Protein AF-A0A084GNS8-F1 (afdb_monomer_lite)

Radius of gyration: 18.89 Å; chains: 1; bounding box: 53×22×54 Å

Structure (mmCIF, N/CA/C/O backbone):
data_AF-A0A084GNS8-F1
#
_entry.id   AF-A0A084GNS8-F1
#
loop_
_atom_site.group_PDB
_atom_site.id
_atom_site.type_symbol
_atom_site.label_atom_id
_atom_site.label_alt_id
_atom_site.label_comp_id
_atom_site.label_asym_id
_atom_site.label_entity_id
_atom_site.label_seq_id
_atom_site.pdbx_PDB_ins_code
_atom_site.Cartn_x
_atom_site.Cartn_y
_atom_site.Cartn_z
_atom_site.occupancy
_atom_site.B_iso_or_equiv
_atom_site.auth_seq_id
_atom_site.auth_comp_id
_atom_site.auth_asym_id
_atom_site.auth_atom_id
_atom_site.pdbx_PDB_model_num
ATOM 1 N N . MET A 1 1 ? 2.027 -13.044 -14.035 1.00 64.69 1 MET A N 1
ATOM 2 C CA . MET A 1 1 ? 1.310 -11.750 -14.048 1.00 64.69 1 MET A CA 1
ATOM 3 C C . MET A 1 1 ? 0.022 -11.829 -13.227 1.00 64.69 1 MET A C 1
ATOM 5 O O . MET A 1 1 ? -0.228 -10.949 -12.414 1.00 64.69 1 MET A O 1
ATOM 9 N N . ASP A 1 2 ? -0.732 -12.921 -13.354 1.00 70.81 2 ASP A N 1
ATOM 10 C CA . ASP A 1 2 ? -2.109 -13.043 -12.846 1.00 70.81 2 ASP A CA 1
ATOM 11 C C . ASP A 1 2 ? -2.240 -13.004 -11.320 1.00 70.81 2 ASP A C 1
ATOM 13 O O . ASP A 1 2 ? -3.073 -12.277 -10.786 1.00 70.81 2 ASP A O 1
ATOM 17 N N . VAL A 1 3 ? -1.376 -13.720 -10.596 1.00 76.88 3 VAL A N 1
ATOM 18 C CA . VAL A 1 3 ? -1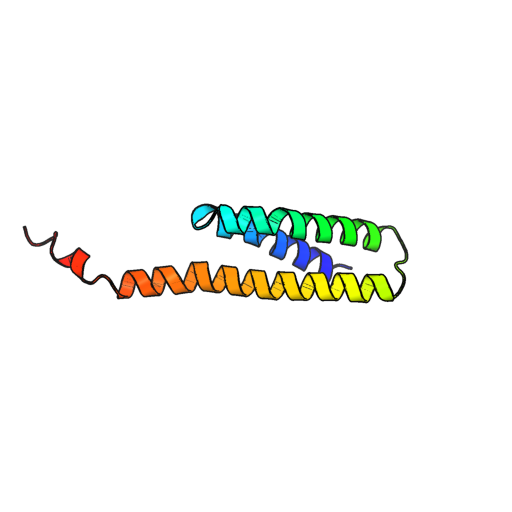.420 -13.755 -9.124 1.00 76.88 3 VAL A CA 1
ATOM 19 C C . VAL A 1 3 ? -1.190 -12.361 -8.531 1.00 76.88 3 VAL A C 1
ATOM 21 O O . VAL A 1 3 ? -1.904 -11.949 -7.622 1.00 76.88 3 VAL A O 1
ATOM 24 N N . PHE A 1 4 ? -0.239 -11.600 -9.080 1.00 75.00 4 PHE A N 1
ATOM 25 C CA . PHE A 1 4 ? 0.062 -10.247 -8.609 1.00 75.00 4 PHE A CA 1
ATOM 26 C C . PHE A 1 4 ? -1.112 -9.287 -8.844 1.00 75.00 4 PHE A C 1
ATOM 28 O O . PHE A 1 4 ? -1.448 -8.509 -7.956 1.00 75.00 4 PHE A O 1
ATOM 35 N N . PHE A 1 5 ? -1.781 -9.394 -9.995 1.00 80.81 5 PHE A N 1
ATOM 36 C CA . PHE A 1 5 ? -2.974 -8.604 -10.300 1.00 80.81 5 PHE A CA 1
ATOM 37 C C . PHE A 1 5 ? -4.131 -8.899 -9.334 1.00 80.81 5 PHE A C 1
ATOM 39 O O . PHE A 1 5 ? -4.714 -7.972 -8.770 1.00 80.81 5 PHE A O 1
ATOM 46 N N . VAL A 1 6 ? -4.418 -10.180 -9.073 1.00 83.06 6 VAL A N 1
ATOM 47 C CA . VAL A 1 6 ? -5.444 -10.590 -8.096 1.00 83.06 6 VAL A CA 1
ATOM 48 C C . VAL A 1 6 ? -5.133 -10.020 -6.712 1.00 83.06 6 VAL A C 1
ATOM 50 O O . VAL A 1 6 ? -6.010 -9.472 -6.045 1.00 83.06 6 VAL A O 1
ATOM 53 N N . TYR A 1 7 ? -3.872 -10.079 -6.293 1.00 78.81 7 TYR A N 1
ATOM 54 C CA . TYR A 1 7 ? -3.446 -9.495 -5.027 1.00 78.81 7 TYR A CA 1
ATOM 55 C C . TYR A 1 7 ? -3.605 -7.975 -4.981 1.00 78.81 7 TYR A C 1
ATOM 57 O O . TYR A 1 7 ? -4.014 -7.442 -3.952 1.00 78.81 7 TYR A O 1
ATOM 65 N N . LEU A 1 8 ? -3.324 -7.275 -6.078 1.00 81.31 8 LEU A N 1
ATOM 66 C CA . LEU A 1 8 ? -3.513 -5.829 -6.179 1.00 81.31 8 LEU A CA 1
ATOM 67 C C . LEU A 1 8 ? -4.983 -5.440 -6.002 1.00 81.31 8 LEU A C 1
ATOM 69 O O . LEU A 1 8 ? -5.277 -4.473 -5.297 1.00 81.31 8 LEU A O 1
ATOM 73 N N . LEU A 1 9 ? -5.908 -6.229 -6.555 1.00 83.25 9 LEU A N 1
ATOM 74 C CA . LEU A 1 9 ? -7.347 -6.054 -6.340 1.00 83.25 9 LEU A CA 1
ATOM 75 C C . LEU A 1 9 ? -7.735 -6.258 -4.868 1.00 83.25 9 LEU A C 1
ATOM 77 O O . LEU A 1 9 ? -8.448 -5.430 -4.303 1.00 83.25 9 LEU A O 1
ATOM 81 N N . ILE A 1 10 ? -7.220 -7.309 -4.224 1.00 81.00 10 ILE A N 1
ATOM 82 C CA . ILE A 1 10 ? -7.471 -7.581 -2.797 1.00 81.00 10 ILE A CA 1
ATOM 83 C C . ILE A 1 10 ? -6.929 -6.438 -1.929 1.00 81.00 10 ILE A C 1
ATOM 85 O O . ILE A 1 10 ? -7.634 -5.919 -1.064 1.00 81.00 10 ILE A O 1
ATOM 89 N N . VAL A 1 11 ? -5.695 -5.996 -2.187 1.00 79.00 11 VAL A N 1
ATOM 90 C CA . VAL A 1 11 ? -5.065 -4.886 -1.461 1.00 79.00 11 VAL A CA 1
ATOM 91 C C . VAL A 1 11 ? -5.867 -3.595 -1.648 1.00 79.00 11 VAL A C 1
ATOM 93 O O . VAL A 1 11 ? -6.095 -2.885 -0.669 1.00 79.00 11 VAL A O 1
ATOM 96 N N . SER A 1 12 ? -6.385 -3.341 -2.853 1.00 81.69 12 SER A N 1
ATOM 97 C CA . SER A 1 12 ? -7.244 -2.187 -3.163 1.00 81.69 12 SER A CA 1
ATOM 98 C C . SER A 1 12 ? -8.583 -2.201 -2.416 1.00 81.69 12 SER A C 1
ATOM 100 O O . SER A 1 12 ? -9.155 -1.139 -2.179 1.00 81.69 12 SER A O 1
ATOM 102 N N . ALA A 1 13 ? -9.075 -3.373 -2.003 1.00 81.38 13 ALA A N 1
ATOM 103 C CA . ALA A 1 13 ? -10.283 -3.494 -1.187 1.00 81.38 13 ALA A CA 1
ATOM 104 C C . ALA A 1 13 ? -10.037 -3.171 0.304 1.00 81.38 13 ALA A C 1
ATOM 106 O O . ALA A 1 13 ? -10.957 -2.776 1.015 1.00 81.38 13 ALA A O 1
ATOM 107 N N . THR A 1 14 ? -8.796 -3.270 0.791 1.00 77.75 14 THR A N 1
ATOM 108 C CA . THR A 1 14 ? -8.431 -3.051 2.208 1.00 77.75 14 THR A CA 1
ATOM 109 C C . THR A 1 14 ? -8.841 -1.676 2.770 1.00 77.75 14 THR A C 1
ATOM 111 O O . THR A 1 14 ? -9.433 -1.630 3.853 1.00 77.75 14 THR A O 1
ATOM 114 N N . PRO A 1 15 ? -8.589 -0.536 2.089 1.00 72.25 15 PRO A N 1
ATOM 115 C CA . PRO A 1 15 ? -9.019 0.778 2.569 1.00 72.25 15 PRO A CA 1
ATOM 116 C C . PRO A 1 15 ? -10.535 0.907 2.622 1.00 72.25 15 PRO A C 1
ATOM 118 O O . PRO A 1 15 ? -11.042 1.622 3.480 1.00 72.25 15 PRO A O 1
ATOM 121 N N . LEU A 1 16 ? -11.249 0.212 1.728 1.00 74.38 16 LEU A N 1
ATOM 122 C CA . LEU A 1 16 ? -12.708 0.213 1.684 1.00 74.38 16 LEU A CA 1
ATOM 123 C C . LEU A 1 16 ? -13.277 -0.335 3.001 1.00 74.38 16 LEU A C 1
ATOM 125 O O . LEU A 1 16 ? -14.186 0.259 3.574 1.00 74.38 16 LEU A O 1
ATOM 129 N N . PHE A 1 17 ? -12.669 -1.398 3.537 1.00 72.06 17 PHE A N 1
ATOM 130 C CA . PHE A 1 17 ? -13.020 -1.954 4.848 1.00 72.06 17 PHE A CA 1
ATOM 131 C C . PHE A 1 17 ? -12.575 -1.068 6.025 1.00 72.06 17 PHE A C 1
ATOM 133 O O . PHE A 1 17 ? -13.255 -1.001 7.046 1.00 72.06 17 PHE A O 1
ATOM 140 N N . LEU A 1 18 ? -11.449 -0.357 5.895 1.00 69.25 18 LEU A N 1
ATOM 141 C CA . LEU A 1 18 ? -10.955 0.589 6.910 1.00 69.25 18 LEU A CA 1
ATOM 142 C C . LEU A 1 18 ? -11.756 1.899 6.975 1.00 69.25 18 LEU A C 1
ATOM 144 O O . LEU A 1 18 ? -11.705 2.590 7.999 1.00 69.25 18 LEU A O 1
ATOM 148 N N . TRP A 1 19 ? -12.467 2.258 5.904 1.00 68.25 19 TRP A N 1
ATOM 149 C CA . TRP A 1 19 ? -13.138 3.551 5.760 1.00 68.25 19 TRP A CA 1
ATOM 150 C C . TRP A 1 19 ? -14.234 3.782 6.805 1.00 68.25 19 TRP A C 1
ATOM 152 O O . TRP A 1 19 ? -14.410 4.908 7.270 1.00 68.25 19 TRP A O 1
ATOM 162 N N . ASP A 1 20 ? -14.933 2.723 7.214 1.00 66.12 20 ASP A N 1
ATOM 163 C CA . ASP A 1 20 ? -16.042 2.810 8.168 1.00 66.12 20 ASP A CA 1
ATOM 164 C C . ASP A 1 20 ? -15.558 3.072 9.609 1.00 66.12 20 ASP A C 1
ATOM 166 O O . ASP A 1 20 ? -16.103 3.913 10.321 1.00 66.12 20 ASP A O 1
ATOM 170 N N . GLN A 1 21 ? -14.458 2.433 10.032 1.00 65.62 21 GLN A N 1
ATOM 171 C CA . GLN A 1 21 ? -13.961 2.550 11.412 1.00 65.62 21 GLN A CA 1
ATOM 172 C C . GLN A 1 21 ? -12.864 3.606 11.613 1.00 65.62 21 GLN A C 1
ATOM 174 O O . GLN A 1 21 ? -12.822 4.269 12.653 1.00 65.62 21 GLN A O 1
ATOM 179 N N . ARG A 1 22 ? -11.922 3.744 10.670 1.00 68.38 22 ARG A N 1
ATOM 180 C CA . ARG A 1 22 ? -10.762 4.647 10.791 1.00 68.38 22 ARG A CA 1
ATOM 181 C C . ARG A 1 22 ? -10.363 5.230 9.436 1.00 68.38 22 ARG A C 1
ATOM 183 O O . ARG A 1 22 ? -9.330 4.882 8.862 1.00 68.38 22 ARG A O 1
ATOM 190 N N . LYS A 1 23 ? -11.121 6.243 9.006 1.00 73.19 23 LYS A N 1
ATOM 191 C CA . LYS A 1 23 ? -10.849 7.051 7.801 1.00 73.19 23 LYS A CA 1
ATOM 192 C C . LYS A 1 23 ? -9.404 7.550 7.703 1.00 73.19 23 LYS A C 1
ATOM 194 O O . LYS A 1 23 ? -8.830 7.531 6.625 1.00 73.19 23 LYS A O 1
ATOM 199 N N . SER A 1 24 ? -8.784 7.936 8.822 1.00 71.62 24 SER A N 1
ATOM 200 C CA . SER A 1 24 ? -7.387 8.407 8.841 1.00 71.62 24 SER A CA 1
ATOM 201 C C . SER A 1 24 ? -6.375 7.334 8.410 1.00 71.62 24 SER A C 1
ATOM 203 O O . SER A 1 24 ? -5.445 7.649 7.674 1.00 71.62 24 SER A O 1
ATOM 205 N N . LEU A 1 25 ? -6.571 6.069 8.806 1.00 71.88 25 LEU A N 1
ATOM 206 C CA . LEU A 1 25 ? -5.708 4.970 8.358 1.00 71.88 25 LEU A CA 1
ATOM 207 C C . LEU A 1 25 ? -6.006 4.594 6.905 1.00 71.88 25 LEU A C 1
ATOM 209 O O . LEU A 1 25 ? -5.079 4.343 6.144 1.00 71.88 25 LEU A O 1
ATOM 213 N N . ALA A 1 26 ? -7.281 4.611 6.505 1.00 74.31 26 ALA A N 1
ATOM 214 C CA . ALA A 1 26 ? -7.664 4.366 5.117 1.00 74.31 26 ALA A CA 1
ATOM 215 C C . ALA A 1 26 ? -7.013 5.385 4.164 1.00 74.31 26 ALA A C 1
ATOM 217 O O . ALA A 1 26 ? -6.422 4.992 3.164 1.00 74.31 26 ALA A O 1
ATOM 218 N N . LEU A 1 27 ? -7.043 6.677 4.511 1.00 79.12 27 LEU A N 1
ATOM 219 C CA . LEU A 1 27 ? -6.420 7.748 3.727 1.00 79.12 27 LEU A CA 1
ATOM 220 C C . LEU A 1 27 ? -4.894 7.606 3.632 1.00 79.12 27 LEU A C 1
ATOM 222 O O . LEU A 1 27 ? -4.333 7.882 2.576 1.00 79.12 27 LEU A O 1
ATOM 226 N N . LEU A 1 28 ? -4.229 7.132 4.692 1.00 80.50 28 LEU A N 1
ATOM 227 C CA . LEU A 1 28 ? -2.787 6.860 4.675 1.00 80.50 28 LEU A CA 1
ATOM 228 C C . LEU A 1 28 ? -2.425 5.704 3.723 1.00 80.50 28 LEU A C 1
ATOM 230 O O . LEU A 1 28 ? -1.343 5.699 3.145 1.00 80.50 28 LEU A O 1
ATOM 234 N N . HIS A 1 29 ? -3.333 4.742 3.532 1.00 76.25 29 HIS A N 1
ATOM 235 C CA . HIS A 1 29 ? -3.125 3.599 2.640 1.00 76.25 29 HIS A CA 1
ATOM 236 C C . HIS A 1 29 ? -3.268 3.924 1.154 1.00 76.25 29 HIS A C 1
ATOM 238 O O . HIS A 1 29 ? -2.602 3.302 0.327 1.00 76.25 29 HIS A O 1
ATOM 244 N N . ILE A 1 30 ? -4.107 4.899 0.803 1.00 82.06 30 ILE A N 1
ATOM 245 C CA . ILE A 1 30 ? -4.363 5.293 -0.590 1.00 82.06 30 ILE A CA 1
ATOM 246 C C . ILE A 1 30 ? -3.074 5.585 -1.386 1.00 82.06 30 ILE A C 1
ATOM 248 O O . ILE A 1 30 ? -2.933 5.003 -2.463 1.00 82.06 30 ILE A O 1
ATOM 252 N N . PRO A 1 31 ? -2.111 6.408 -0.911 1.00 83.69 31 PRO A N 1
ATOM 253 C CA . PRO A 1 31 ? -0.889 6.676 -1.674 1.00 83.69 31 PRO A CA 1
ATOM 254 C C . PRO A 1 31 ? -0.037 5.420 -1.910 1.00 83.69 31 PRO A C 1
ATOM 256 O O . PRO A 1 31 ? 0.533 5.270 -2.987 1.00 83.69 31 PRO A O 1
ATOM 259 N N . PHE A 1 32 ? 0.006 4.480 -0.959 1.00 81.06 32 PHE A N 1
ATOM 260 C CA . P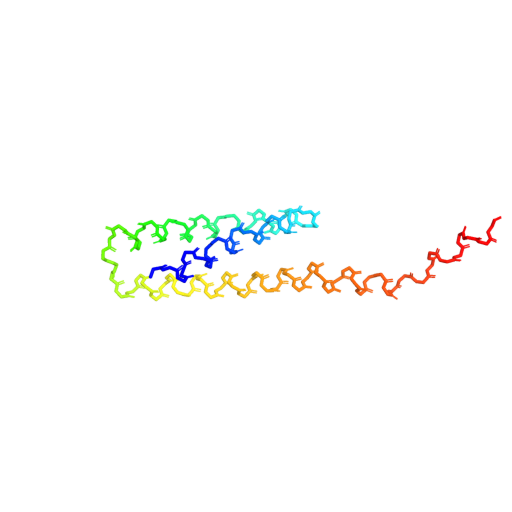HE A 1 32 ? 0.734 3.214 -1.124 1.00 81.06 32 PHE A CA 1
ATOM 261 C C . PHE A 1 32 ? 0.101 2.309 -2.183 1.00 81.06 32 PHE A C 1
ATOM 263 O O . PHE A 1 32 ? 0.807 1.679 -2.969 1.00 81.06 32 PHE A O 1
ATOM 270 N N . ILE A 1 33 ? -1.229 2.265 -2.227 1.00 84.75 33 ILE A N 1
ATOM 271 C CA . ILE A 1 33 ? -1.973 1.485 -3.222 1.00 84.75 33 ILE A CA 1
ATOM 272 C C . ILE A 1 33 ? -1.797 2.099 -4.610 1.00 84.75 33 ILE A C 1
ATOM 274 O O . ILE A 1 33 ? -1.556 1.375 -5.572 1.00 84.75 33 ILE A O 1
ATOM 278 N N . LEU A 1 34 ? -1.831 3.430 -4.707 1.00 87.56 34 LEU A N 1
ATOM 279 C CA . LEU A 1 34 ? -1.512 4.154 -5.938 1.00 87.56 34 LEU A CA 1
ATOM 280 C C . LEU A 1 34 ? -0.105 3.820 -6.450 1.00 87.56 34 LEU A C 1
ATOM 282 O O . LEU A 1 34 ? 0.052 3.526 -7.632 1.00 87.56 34 LEU A O 1
ATOM 286 N N . MET A 1 35 ? 0.904 3.788 -5.572 1.00 86.06 35 MET A N 1
ATOM 287 C CA . MET A 1 35 ? 2.266 3.387 -5.954 1.00 86.06 35 MET A CA 1
ATOM 288 C C . MET A 1 35 ? 2.333 1.941 -6.466 1.00 86.06 35 MET A C 1
ATOM 290 O O . MET A 1 35 ? 3.033 1.679 -7.442 1.00 86.06 35 MET A O 1
ATOM 294 N N . LEU A 1 36 ? 1.584 1.010 -5.862 1.00 85.31 36 LEU A N 1
ATOM 295 C CA . LEU A 1 36 ? 1.490 -0.374 -6.344 1.00 85.31 36 LEU A CA 1
ATOM 296 C C . LEU A 1 36 ? 0.841 -0.467 -7.730 1.00 85.31 36 LEU A C 1
ATOM 298 O O . LEU A 1 36 ? 1.308 -1.244 -8.561 1.00 85.31 36 LEU A O 1
ATOM 302 N N . TRP A 1 37 ? -0.189 0.337 -8.002 1.00 88.50 37 TRP A N 1
ATOM 303 C CA . TRP A 1 37 ? -0.814 0.414 -9.326 1.00 88.50 37 TRP A CA 1
ATOM 304 C C . TRP A 1 37 ? 0.135 0.979 -10.386 1.00 88.50 37 TRP A C 1
ATOM 306 O O . TRP A 1 37 ? 0.204 0.438 -11.488 1.00 88.50 37 TRP A O 1
ATOM 316 N N . VAL A 1 38 ? 0.908 2.017 -10.053 1.00 88.38 38 VAL A N 1
ATOM 317 C CA . VAL A 1 38 ? 1.939 2.565 -10.952 1.00 88.38 38 VAL A CA 1
ATOM 318 C C . VAL A 1 38 ? 3.021 1.522 -11.230 1.00 88.38 38 VAL A C 1
ATOM 320 O O . VAL A 1 38 ? 3.344 1.273 -12.391 1.00 88.38 38 VAL A O 1
ATOM 323 N N . TYR A 1 39 ? 3.530 0.858 -10.187 1.00 85.69 39 TYR A N 1
ATOM 324 C CA . TYR A 1 39 ? 4.500 -0.227 -10.335 1.00 85.69 39 TYR A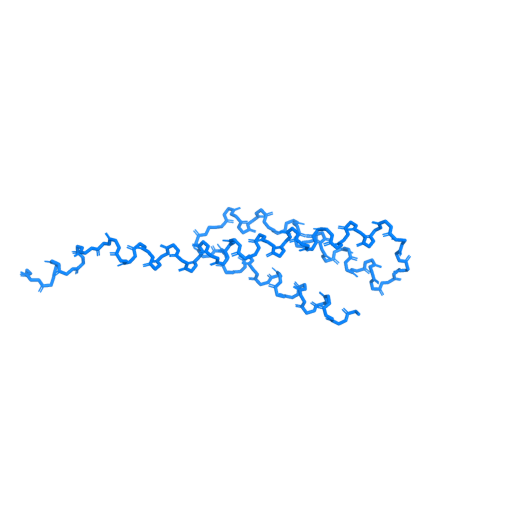 CA 1
ATOM 325 C C . TYR A 1 39 ? 3.950 -1.363 -11.208 1.00 85.69 39 TYR A C 1
ATOM 327 O O . TYR A 1 39 ? 4.658 -1.863 -12.077 1.00 85.69 39 TYR A O 1
ATOM 335 N N . PHE A 1 40 ? 2.681 -1.739 -11.030 1.00 85.06 40 PHE A N 1
ATOM 336 C CA . PHE A 1 40 ? 2.029 -2.740 -11.871 1.00 85.06 40 PHE A CA 1
ATOM 337 C C . PHE A 1 40 ? 1.932 -2.308 -13.332 1.00 85.06 40 PHE A C 1
ATOM 339 O O . PHE A 1 40 ? 2.232 -3.106 -14.213 1.00 85.06 40 PHE A O 1
ATOM 346 N N . GLY A 1 41 ? 1.564 -1.052 -13.597 1.00 85.88 41 GLY A N 1
ATOM 347 C CA . GLY A 1 41 ? 1.536 -0.506 -14.954 1.00 85.88 41 GLY A CA 1
ATOM 348 C C . GLY A 1 41 ? 2.908 -0.578 -15.626 1.00 85.88 41 GLY A C 1
ATOM 349 O O . GLY A 1 41 ? 3.007 -1.013 -16.773 1.00 85.88 41 GLY A O 1
ATOM 350 N N . MET A 1 42 ? 3.976 -0.246 -14.893 1.00 85.75 42 MET A N 1
ATOM 351 C CA . MET A 1 42 ? 5.352 -0.404 -15.377 1.00 85.75 42 MET A CA 1
ATOM 352 C C . MET A 1 42 ? 5.705 -1.878 -15.603 1.00 85.75 42 MET A C 1
ATOM 354 O O . MET A 1 42 ? 6.246 -2.219 -16.643 1.00 85.75 42 MET A O 1
ATOM 358 N N . PHE A 1 43 ? 5.343 -2.767 -14.678 1.00 82.50 43 PHE A N 1
ATOM 359 C CA . PHE A 1 43 ? 5.589 -4.210 -14.778 1.00 82.50 43 PHE A CA 1
ATOM 360 C C . PHE A 1 43 ? 4.840 -4.878 -15.938 1.00 82.50 43 PHE A C 1
ATOM 362 O O . PHE A 1 43 ? 5.331 -5.849 -16.504 1.00 82.50 43 PHE A O 1
ATOM 369 N N . ALA A 1 44 ? 3.663 -4.363 -16.296 1.00 80.88 44 ALA A N 1
ATOM 370 C CA . ALA A 1 44 ? 2.848 -4.882 -17.389 1.00 80.88 44 ALA A CA 1
ATOM 371 C C . ALA A 1 44 ? 3.295 -4.382 -18.773 1.00 80.88 44 ALA A C 1
ATOM 373 O O . ALA A 1 44 ? 2.980 -5.019 -19.774 1.00 80.88 44 ALA A O 1
ATOM 374 N N . THR A 1 45 ? 3.992 -3.243 -18.843 1.00 81.81 45 THR A N 1
ATOM 375 C CA . THR A 1 45 ? 4.345 -2.578 -20.113 1.00 81.81 45 THR A CA 1
ATOM 376 C C . THR A 1 45 ? 5.842 -2.560 -20.409 1.00 81.81 45 THR A C 1
ATOM 378 O O . THR A 1 45 ? 6.225 -2.400 -21.565 1.00 81.81 45 THR A O 1
ATOM 381 N N . MET A 1 46 ? 6.690 -2.727 -19.393 1.00 79.62 46 MET A N 1
ATOM 382 C CA . MET A 1 46 ? 8.144 -2.642 -19.496 1.00 79.62 46 MET A CA 1
ATOM 383 C C . MET A 1 46 ? 8.814 -3.890 -18.921 1.00 79.62 46 MET A C 1
ATOM 385 O O . MET A 1 46 ? 8.389 -4.432 -17.900 1.00 79.62 46 MET A O 1
ATOM 389 N N . GLU A 1 47 ? 9.931 -4.299 -19.526 1.00 78.12 47 GLU A N 1
ATOM 390 C CA . GLU A 1 47 ? 10.858 -5.231 -18.885 1.00 78.12 47 GLU A CA 1
ATOM 391 C C . GLU A 1 47 ? 11.585 -4.506 -17.750 1.00 78.12 47 GLU A C 1
ATOM 393 O O . GLU A 1 47 ? 12.488 -3.692 -17.953 1.00 78.12 47 GLU A O 1
ATOM 398 N N . LEU A 1 48 ? 11.132 -4.761 -16.525 1.00 78.81 48 LEU A N 1
ATOM 399 C CA . LEU A 1 48 ? 11.700 -4.162 -15.330 1.00 78.81 48 LEU A CA 1
ATOM 400 C C . LEU A 1 48 ? 13.029 -4.829 -14.965 1.00 78.81 48 LEU A C 1
ATOM 402 O O . LEU A 1 48 ? 13.144 -6.050 -14.890 1.00 78.81 48 LEU A O 1
ATOM 406 N N . ALA A 1 49 ? 14.037 -4.011 -14.665 1.00 82.75 49 ALA A N 1
ATOM 407 C CA . ALA A 1 49 ? 15.295 -4.505 -14.127 1.00 82.75 49 ALA A CA 1
ATOM 408 C C . ALA A 1 49 ? 15.083 -5.160 -12.747 1.00 82.75 49 ALA A C 1
ATOM 410 O O . ALA A 1 49 ? 14.248 -4.721 -11.950 1.00 82.75 49 ALA A O 1
ATOM 411 N N . MET A 1 50 ? 15.908 -6.161 -12.425 1.00 81.94 50 MET A N 1
ATOM 412 C CA . MET A 1 50 ? 15.859 -6.919 -11.165 1.00 81.94 50 MET A CA 1
ATOM 413 C C . MET A 1 50 ? 15.724 -6.059 -9.885 1.00 81.94 50 MET A C 1
ATOM 415 O O . MET A 1 50 ? 14.939 -6.439 -9.013 1.00 81.94 50 MET A O 1
ATOM 419 N N . PRO A 1 51 ? 16.381 -4.886 -9.747 1.00 84.25 51 PRO A N 1
ATOM 420 C CA . PRO A 1 51 ? 16.197 -4.028 -8.576 1.00 84.25 51 PRO A CA 1
ATOM 421 C C . PRO A 1 51 ? 14.754 -3.540 -8.387 1.00 84.25 51 PRO A C 1
ATOM 423 O O . PRO A 1 51 ? 14.266 -3.508 -7.258 1.00 84.25 51 PRO A O 1
ATOM 426 N N . LEU A 1 52 ? 14.041 -3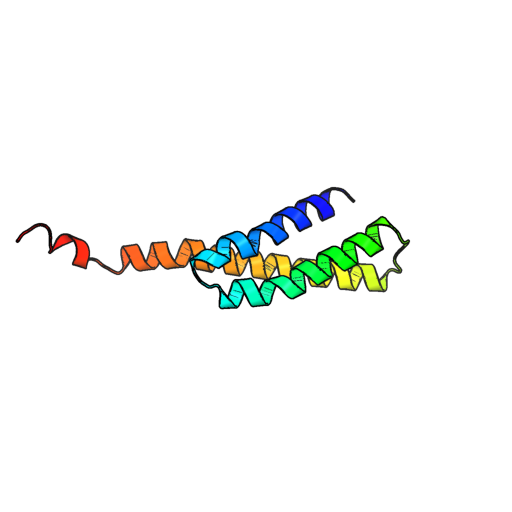.209 -9.472 1.00 82.44 52 LEU A N 1
ATOM 427 C CA . LEU A 1 52 ? 12.644 -2.776 -9.376 1.00 82.44 52 LEU A CA 1
ATOM 428 C C . LEU A 1 52 ? 11.725 -3.926 -8.961 1.00 82.44 52 LEU A C 1
ATOM 430 O O . LEU A 1 52 ? 10.790 -3.691 -8.199 1.00 82.44 52 LEU A O 1
ATOM 434 N N . HIS A 1 53 ? 12.018 -5.164 -9.370 1.00 81.88 53 HIS A N 1
ATOM 435 C CA . HIS A 1 53 ? 11.277 -6.332 -8.887 1.00 81.88 53 HIS A CA 1
ATOM 436 C C . HIS A 1 53 ? 11.416 -6.536 -7.378 1.00 81.88 53 HIS A C 1
ATOM 438 O O . HIS A 1 53 ? 10.426 -6.818 -6.702 1.00 81.88 53 HIS A O 1
ATOM 444 N N . ILE A 1 54 ? 12.621 -6.346 -6.835 1.00 84.56 54 ILE A N 1
ATOM 445 C CA . ILE A 1 54 ? 12.875 -6.463 -5.392 1.00 84.56 54 ILE A CA 1
ATOM 446 C C . ILE A 1 54 ? 12.138 -5.358 -4.628 1.00 84.56 54 ILE A C 1
ATOM 448 O O . ILE A 1 54 ? 11.484 -5.634 -3.618 1.00 84.56 54 ILE A O 1
ATOM 452 N N . ILE A 1 55 ? 12.196 -4.117 -5.123 1.00 84.75 55 ILE A N 1
ATOM 453 C CA . ILE A 1 55 ? 11.495 -2.979 -4.513 1.00 84.75 55 ILE A CA 1
ATOM 454 C C . ILE A 1 55 ? 9.982 -3.211 -4.540 1.00 84.75 55 ILE A C 1
ATOM 456 O O . ILE A 1 55 ? 9.335 -3.100 -3.500 1.00 84.75 55 ILE A O 1
ATOM 460 N N . GLY A 1 56 ? 9.421 -3.593 -5.690 1.00 79.81 56 GLY A N 1
ATOM 461 C CA . GLY A 1 56 ? 7.992 -3.867 -5.837 1.00 79.81 56 GLY A CA 1
ATOM 462 C C . GLY A 1 56 ? 7.515 -5.020 -4.954 1.00 79.81 56 GLY A C 1
ATOM 463 O O . GLY A 1 56 ? 6.492 -4.895 -4.281 1.00 79.81 56 GLY A O 1
ATOM 464 N N . GLY A 1 57 ? 8.287 -6.109 -4.877 1.00 80.88 57 GLY A N 1
ATOM 465 C CA . GLY A 1 57 ? 8.006 -7.236 -3.982 1.00 80.88 57 GLY A CA 1
ATOM 466 C C . GLY A 1 57 ? 8.057 -6.852 -2.499 1.00 80.88 57 GLY A C 1
ATOM 467 O O . GLY A 1 57 ? 7.206 -7.274 -1.716 1.00 80.88 57 GLY A O 1
ATOM 468 N N . SER A 1 58 ? 8.997 -5.987 -2.115 1.00 83.50 58 SER A N 1
ATOM 469 C CA . SER A 1 58 ? 9.095 -5.462 -0.746 1.00 83.50 58 SER A CA 1
ATOM 470 C C . SER A 1 58 ? 7.911 -4.549 -0.409 1.00 83.50 58 SER A C 1
ATOM 472 O O . SER A 1 58 ? 7.289 -4.705 0.643 1.00 83.50 58 SER A O 1
ATOM 474 N N . LEU A 1 59 ? 7.540 -3.645 -1.325 1.00 80.75 59 LEU A N 1
ATOM 475 C CA . LEU A 1 59 ? 6.372 -2.766 -1.185 1.00 80.75 59 LEU A CA 1
ATOM 476 C C . LEU A 1 59 ? 5.076 -3.575 -1.043 1.00 80.75 59 LEU A C 1
ATOM 478 O O . LEU A 1 59 ? 4.173 -3.206 -0.285 1.00 80.75 59 LEU A O 1
ATOM 482 N N . PHE A 1 60 ? 5.001 -4.689 -1.770 1.00 78.25 60 PHE A N 1
ATOM 483 C CA . PHE A 1 60 ? 3.900 -5.633 -1.710 1.00 78.25 60 PHE A CA 1
ATOM 484 C C . PHE A 1 60 ? 3.822 -6.346 -0.353 1.00 78.25 60 PHE A C 1
ATOM 486 O O . PHE A 1 60 ? 2.759 -6.341 0.267 1.00 78.25 60 PHE A O 1
ATOM 493 N N . LEU A 1 61 ? 4.933 -6.892 0.156 1.00 82.88 61 LEU A N 1
ATOM 494 C CA . LEU A 1 61 ? 4.976 -7.534 1.478 1.00 82.88 61 LEU A CA 1
ATOM 495 C C . LEU A 1 61 ? 4.567 -6.576 2.601 1.00 82.88 61 LEU A C 1
ATOM 497 O O . LEU A 1 61 ? 3.773 -6.945 3.466 1.00 82.88 61 LEU A O 1
ATOM 501 N N . VAL A 1 62 ? 5.054 -5.333 2.563 1.00 82.69 62 VAL A N 1
ATOM 502 C CA . VAL A 1 62 ? 4.673 -4.303 3.540 1.00 82.69 62 VAL A CA 1
ATOM 503 C C . VAL A 1 62 ? 3.169 -4.032 3.486 1.00 82.69 62 VAL A C 1
ATOM 505 O O . VAL A 1 62 ? 2.521 -4.008 4.533 1.00 82.69 62 VAL A O 1
ATOM 508 N N . ASN A 1 63 ? 2.591 -3.894 2.285 1.00 79.31 63 ASN A N 1
ATOM 509 C CA . ASN A 1 63 ? 1.145 -3.720 2.124 1.00 79.31 63 ASN A CA 1
ATOM 510 C C . ASN A 1 63 ? 0.349 -4.931 2.627 1.00 79.31 63 ASN A C 1
ATOM 512 O O . ASN A 1 63 ? -0.675 -4.749 3.281 1.00 79.31 63 ASN A O 1
ATOM 516 N N . LEU A 1 64 ? 0.824 -6.153 2.375 1.00 78.50 64 LEU A N 1
ATOM 517 C CA . LEU A 1 64 ? 0.171 -7.380 2.831 1.00 78.50 64 LEU A CA 1
ATOM 518 C C . LEU A 1 64 ? 0.116 -7.456 4.362 1.00 78.50 64 LEU A C 1
ATOM 520 O O . LEU A 1 64 ? -0.940 -7.759 4.923 1.00 78.50 64 LEU A O 1
ATOM 524 N N . VAL A 1 65 ? 1.230 -7.156 5.038 1.00 82.62 65 VAL A N 1
ATOM 525 C CA . VAL A 1 65 ? 1.297 -7.114 6.508 1.00 82.62 65 VAL A CA 1
ATOM 526 C C . VAL A 1 65 ? 0.349 -6.050 7.045 1.00 82.62 65 VAL A C 1
ATOM 528 O O . VAL A 1 65 ? -0.440 -6.322 7.949 1.00 82.62 65 VAL A O 1
ATOM 531 N N . PHE A 1 66 ? 0.367 -4.858 6.453 1.00 75.44 66 PHE A N 1
ATOM 532 C CA . PHE A 1 66 ? -0.527 -3.781 6.856 1.00 75.44 66 PHE A CA 1
ATOM 533 C C . PHE A 1 66 ? -2.003 -4.145 6.683 1.00 75.44 66 PHE A C 1
ATOM 535 O O . PHE A 1 66 ? -2.805 -3.855 7.568 1.00 75.44 66 PHE A O 1
ATOM 542 N N . ALA A 1 67 ? -2.358 -4.816 5.586 1.00 74.25 67 ALA A N 1
ATOM 543 C CA . ALA A 1 67 ? -3.717 -5.277 5.343 1.00 74.25 67 ALA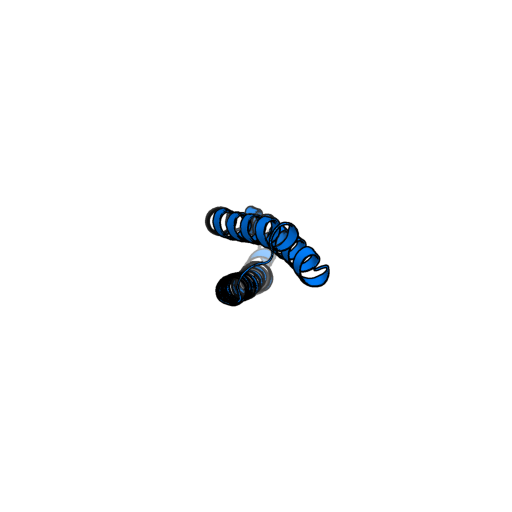 A CA 1
ATOM 544 C C . ALA A 1 67 ? -4.169 -6.309 6.385 1.00 74.25 67 ALA A C 1
ATOM 546 O O . ALA A 1 67 ? -5.289 -6.219 6.886 1.00 74.25 67 ALA A O 1
ATOM 547 N N . HIS A 1 68 ? -3.292 -7.232 6.790 1.00 78.38 68 HIS A N 1
ATOM 548 C CA . HIS A 1 68 ? -3.587 -8.183 7.866 1.00 78.38 68 HIS A CA 1
ATOM 549 C C . HIS A 1 68 ? -3.729 -7.495 9.226 1.00 78.38 68 HIS A C 1
ATOM 551 O O . HIS A 1 68 ? -4.651 -7.813 9.974 1.00 78.38 68 HIS A O 1
ATOM 557 N N . VAL A 1 69 ? -2.866 -6.525 9.543 1.00 77.06 69 VAL A N 1
ATOM 558 C CA . VAL A 1 69 ? -2.964 -5.737 10.783 1.00 77.06 69 VAL A CA 1
ATOM 559 C C . VAL A 1 69 ? -4.260 -4.925 10.802 1.00 77.06 69 VAL A C 1
ATOM 561 O O . VAL A 1 69 ? -4.958 -4.903 11.815 1.00 77.06 69 VAL A O 1
ATOM 564 N N . ALA A 1 70 ? -4.620 -4.305 9.680 1.00 71.56 70 ALA A N 1
ATOM 565 C CA . ALA A 1 70 ? -5.877 -3.592 9.507 1.00 71.56 70 ALA A CA 1
ATOM 566 C C . ALA A 1 70 ? -7.086 -4.516 9.702 1.00 71.56 70 ALA A C 1
ATOM 568 O O . ALA A 1 70 ? -7.962 -4.205 10.508 1.00 71.56 70 ALA A O 1
ATOM 569 N N . ALA A 1 71 ? -7.108 -5.670 9.030 1.00 70.94 71 ALA A N 1
ATOM 570 C CA . ALA A 1 71 ? -8.163 -6.666 9.179 1.00 70.94 71 ALA A CA 1
ATOM 571 C C . ALA A 1 71 ? -8.261 -7.170 10.627 1.00 70.94 71 ALA A C 1
ATOM 573 O O . ALA A 1 71 ? -9.351 -7.212 11.195 1.00 70.94 71 ALA A O 1
ATOM 574 N N . TYR A 1 72 ? -7.131 -7.467 11.273 1.00 70.94 72 TYR A N 1
ATOM 575 C CA . TYR A 1 72 ? -7.098 -7.877 12.675 1.00 70.94 72 TYR A CA 1
ATOM 576 C C . TYR A 1 72 ? -7.659 -6.788 13.599 1.00 70.94 72 TYR A C 1
ATOM 578 O O . TYR A 1 72 ? -8.489 -7.072 14.460 1.00 70.94 72 TYR A O 1
ATOM 586 N N . LEU A 1 73 ? -7.284 -5.522 13.399 1.00 67.44 73 LEU A N 1
ATOM 587 C CA . LEU A 1 73 ? -7.811 -4.403 14.183 1.00 67.44 73 LEU A CA 1
ATOM 588 C C . LEU A 1 73 ? -9.310 -4.165 13.948 1.00 67.44 73 LEU A C 1
ATOM 590 O O . LEU A 1 73 ? -10.009 -3.826 14.902 1.00 67.44 73 LEU A O 1
ATOM 594 N N . ILE A 1 74 ? -9.808 -4.352 12.724 1.00 65.12 74 ILE A N 1
ATOM 595 C CA . ILE A 1 74 ? -11.229 -4.177 12.382 1.00 65.12 74 ILE A CA 1
ATOM 596 C C . ILE A 1 74 ? -12.081 -5.318 12.927 1.00 65.12 74 ILE A C 1
ATOM 598 O O . ILE A 1 74 ? -13.168 -5.052 13.426 1.00 65.12 74 ILE A O 1
ATOM 602 N N . TYR A 1 75 ? -11.628 -6.571 12.831 1.00 63.09 75 TYR A N 1
ATOM 603 C CA . TYR A 1 75 ? -12.427 -7.733 13.228 1.00 63.09 75 TYR A CA 1
ATOM 604 C C . TYR A 1 75 ? -12.233 -8.102 14.703 1.00 63.09 75 TYR A C 1
ATOM 606 O O . TYR A 1 75 ? -13.215 -8.300 15.416 1.00 63.09 75 TYR A O 1
ATOM 614 N N . ALA A 1 76 ? -11.000 -8.144 15.213 1.00 60.78 76 ALA A N 1
ATOM 615 C CA . ALA A 1 76 ? -10.748 -8.588 16.587 1.00 60.78 76 ALA A CA 1
ATOM 616 C C . ALA A 1 76 ? -11.163 -7.538 17.632 1.00 60.78 76 ALA A C 1
ATOM 618 O O . ALA A 1 76 ? -11.687 -7.882 18.695 1.00 60.78 76 ALA A O 1
ATOM 619 N N . LYS A 1 77 ? -10.974 -6.244 17.343 1.00 57.81 77 LYS A N 1
ATOM 620 C CA . LYS A 1 77 ? -11.215 -5.169 18.318 1.00 57.81 77 LYS A CA 1
ATOM 621 C C . LYS A 1 77 ? -12.695 -4.953 18.673 1.00 57.81 77 LYS A C 1
ATOM 623 O O . LYS A 1 77 ? -12.974 -4.861 19.869 1.00 57.81 77 LYS A O 1
ATOM 628 N N . PRO A 1 78 ? -13.663 -4.893 17.736 1.00 58.00 78 PRO A N 1
ATOM 629 C CA . PRO A 1 78 ? -15.075 -4.784 18.104 1.00 58.00 78 PRO A CA 1
ATOM 630 C C . PRO A 1 78 ? -15.611 -6.068 18.742 1.00 58.00 78 PRO A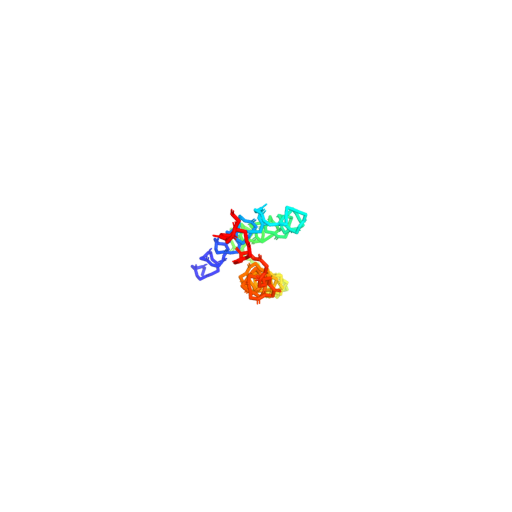 C 1
ATOM 632 O O . PRO A 1 78 ? -16.462 -5.973 19.622 1.00 58.00 78 PRO A O 1
ATOM 635 N N . ILE A 1 79 ? -15.084 -7.250 18.395 1.00 55.88 79 ILE A N 1
ATOM 636 C CA . ILE A 1 79 ? -15.460 -8.510 19.059 1.00 55.88 79 ILE A CA 1
ATOM 637 C C . ILE A 1 79 ? -15.014 -8.505 20.530 1.00 55.88 79 ILE A C 1
ATOM 639 O O . ILE A 1 79 ? -15.798 -8.878 21.403 1.00 55.88 79 ILE A O 1
ATOM 643 N N . LEU A 1 80 ? -13.804 -8.014 20.834 1.00 53.56 80 LEU A N 1
ATOM 644 C CA . LEU A 1 80 ? -13.368 -7.826 22.223 1.00 53.56 80 LEU A CA 1
ATOM 645 C C . LEU A 1 80 ? -14.177 -6.741 22.946 1.00 53.56 80 LEU A C 1
ATOM 647 O O . LEU A 1 80 ? -14.563 -6.937 24.096 1.00 53.56 80 LEU A O 1
ATOM 651 N N . LYS A 1 81 ? -14.475 -5.615 22.284 1.00 51.56 81 LYS A N 1
ATOM 652 C CA . LYS A 1 81 ? -15.241 -4.515 22.893 1.00 51.56 81 LYS A CA 1
ATOM 653 C C . LYS A 1 81 ? -16.681 -4.927 23.225 1.00 51.56 81 LYS A C 1
ATOM 655 O O . LYS A 1 81 ? -17.195 -4.529 24.261 1.00 51.56 81 LYS A O 1
ATOM 660 N N . ARG A 1 82 ? -17.298 -5.780 22.397 1.00 50.12 82 ARG A N 1
ATOM 661 C CA . ARG A 1 82 ? -18.642 -6.338 22.626 1.00 50.12 82 ARG A CA 1
ATOM 662 C C . ARG A 1 82 ? -18.675 -7.384 23.747 1.00 50.12 82 ARG A C 1
ATOM 664 O O . ARG A 1 82 ? -19.720 -7.577 24.351 1.00 50.12 82 ARG A O 1
ATOM 671 N N . LYS A 1 83 ? -17.543 -8.032 24.056 1.00 50.75 83 LYS A N 1
ATOM 672 C CA . LYS A 1 83 ? -17.402 -8.908 25.235 1.00 50.75 83 LYS A CA 1
ATOM 673 C C . LYS A 1 83 ? -17.069 -8.153 26.526 1.00 50.75 83 LYS A C 1
ATOM 675 O O . LYS A 1 83 ? -17.314 -8.683 27.602 1.00 50.75 83 LYS A O 1
ATOM 680 N N . ALA A 1 84 ? -16.510 -6.947 26.427 1.00 51.62 84 ALA A N 1
ATOM 681 C CA . ALA A 1 84 ? -16.090 -6.147 27.576 1.00 51.62 84 ALA A CA 1
ATOM 682 C C . ALA A 1 84 ? -17.182 -5.217 28.134 1.00 51.62 84 ALA A C 1
ATOM 684 O O . ALA A 1 84 ? -16.960 -4.624 29.187 1.00 51.62 84 ALA A O 1
ATOM 685 N N . ASP A 1 85 ? -18.337 -5.086 27.469 1.00 49.91 85 ASP A N 1
ATOM 686 C CA . ASP A 1 85 ? -19.453 -4.277 27.968 1.00 49.91 85 ASP A CA 1
ATOM 687 C C . ASP A 1 85 ? -20.665 -5.138 28.383 1.00 49.91 85 ASP A C 1
ATOM 689 O O . ASP A 1 85 ? -21.579 -5.372 27.589 1.00 49.91 85 ASP A O 1
ATOM 693 N N . PRO A 1 86 ? -20.695 -5.639 29.632 1.00 52.75 86 PRO A N 1
ATOM 694 C CA . PRO A 1 86 ? -21.851 -6.336 30.189 1.00 52.75 86 PRO A CA 1
ATOM 695 C C . PRO A 1 86 ? -23.017 -5.397 30.565 1.00 52.75 86 PRO A C 1
ATOM 697 O O . PRO A 1 86 ? -24.025 -5.883 31.079 1.00 52.75 86 PRO A O 1
ATOM 700 N N . LYS A 1 87 ? -22.937 -4.073 30.337 1.00 51.19 87 LYS A N 1
ATOM 701 C CA . LYS A 1 87 ? -23.979 -3.132 30.799 1.00 51.19 87 LYS A CA 1
ATOM 702 C C . LYS A 1 87 ? -25.219 -3.037 29.909 1.00 51.19 87 LYS A C 1
ATOM 704 O O . LYS A 1 87 ? -26.232 -2.532 30.376 1.00 51.19 87 LYS A O 1
ATOM 709 N N . SER A 1 88 ? -25.212 -3.591 28.695 1.00 50.09 88 SER A N 1
ATOM 710 C CA . SER A 1 88 ? -26.385 -3.556 27.798 1.00 50.09 88 SER A CA 1
ATOM 711 C C . SER A 1 88 ? -27.579 -4.408 28.269 1.00 50.09 88 SER A C 1
ATOM 713 O O . SER A 1 88 ? -28.657 -4.290 27.694 1.00 50.09 88 SER A O 1
ATOM 715 N N . ASN A 1 89 ? -27.419 -5.264 29.286 1.00 49.81 89 ASN A N 1
ATOM 716 C CA . ASN A 1 89 ? -28.512 -6.095 29.813 1.00 49.81 89 ASN A CA 1
ATOM 717 C C . ASN A 1 89 ? -29.257 -5.460 31.001 1.00 49.81 89 ASN A C 1
ATOM 719 O O . ASN A 1 89 ? -30.233 -6.038 31.472 1.00 49.81 89 ASN A O 1
ATOM 723 N N . LEU A 1 90 ? -28.820 -4.298 31.501 1.00 55.84 90 LEU A N 1
ATOM 724 C CA . LEU A 1 90 ? -29.480 -3.625 32.629 1.00 55.84 90 LEU A CA 1
ATOM 725 C C . LEU A 1 90 ? -30.593 -2.656 32.210 1.00 55.84 90 LEU A C 1
ATOM 727 O O . LEU A 1 90 ? -31.430 -2.323 33.043 1.00 55.84 90 LEU A O 1
ATOM 731 N N . ASP A 1 91 ? -30.659 -2.270 30.935 1.00 54.34 91 ASP A N 1
ATOM 732 C CA . ASP A 1 91 ? -31.700 -1.359 30.435 1.00 54.34 91 ASP A CA 1
ATOM 733 C C . ASP A 1 91 ? -32.989 -2.086 30.005 1.00 54.34 91 ASP A C 1
ATOM 735 O O . ASP A 1 91 ? -33.981 -1.443 29.686 1.00 54.34 91 ASP A O 1
ATOM 739 N N . ILE A 1 92 ? -33.002 -3.425 30.029 1.00 57.47 92 ILE A N 1
ATOM 740 C CA . ILE A 1 92 ? -34.179 -4.250 29.692 1.00 57.47 92 ILE A CA 1
ATOM 741 C C . ILE A 1 92 ? -35.030 -4.557 30.949 1.00 57.47 92 ILE A C 1
ATOM 743 O O . ILE A 1 92 ? -36.094 -5.158 30.849 1.00 57.47 92 ILE A O 1
ATOM 747 N N . ILE A 1 93 ? -34.588 -4.141 32.147 1.00 55.69 93 ILE A N 1
ATOM 748 C CA . ILE A 1 93 ? -35.270 -4.417 33.433 1.00 55.69 93 ILE A CA 1
ATOM 749 C C . ILE A 1 93 ? -35.745 -3.119 34.127 1.00 55.69 93 ILE A C 1
ATOM 751 O O . ILE A 1 93 ? -35.913 -3.081 35.344 1.00 55.69 93 ILE A O 1
ATOM 755 N N . LYS A 1 94 ? -35.955 -2.034 33.378 1.00 42.03 94 LYS A N 1
ATOM 756 C CA . LYS A 1 94 ? -36.672 -0.845 33.867 1.00 42.03 94 LYS A CA 1
ATOM 757 C C . LYS A 1 94 ? -38.006 -0.709 33.160 1.00 42.03 94 LYS A C 1
ATOM 759 O O . LYS A 1 94 ? -38.954 -0.279 33.849 1.00 42.03 94 LYS A O 1
#

pLDDT: mean 73.25, std 11.7, range [42.03, 88.5]

Foldseek 3Di:
DPVLVVLLVVLVCLLVLVCVPPVPVSVVSVVLSVVLVVLVVCVVPHDDDPVSVVVSVVSSVVSVVVSVVSVCCSPVVVVVVVVVDPPPVVVVPD

InterPro domains:
  IPR020185 Spore morphogenesis/germination protein YwcE [PF17368] (1-84)

Sequence (94 aa):
MDVFFVYLLIVSATPLFLWDQRKSLALLHIPFILMLWVYFGMFATMELAMPLHIIGGSLFLVNLVFAHVAAYLIYAKPILKRKADPKSNLDIIK

Secondary structure (DSSP, 8-state):
-HHHHHHHHHHHHHHHHHHHH-HHHHHHHHHHHHHHHHHHHHHHHS---HHHHHHHHHHHHHHHHHHHHHHHHHHHHHHHHHHH-GGGGSTT--

Organism: Metabacillus indicus (NCBI:txid246786)